Protein AF-A0A967JZ28-F1 (afdb_monomer_lite)

Foldseek 3Di:
DCDDVVQQWDWDWDDDPVDIDIDIDGHPCDHDCNVVCVVVVVDDDDDDDDDD

Structure (mmCIF, N/CA/C/O backbone):
data_AF-A0A967JZ28-F1
#
_entry.id   AF-A0A967JZ28-F1
#
loop_
_atom_site.group_PDB
_atom_site.id
_atom_site.type_symbol
_atom_site.label_atom_id
_atom_site.label_alt_id
_atom_site.label_comp_id
_atom_site.label_asym_id
_atom_site.label_entity_id
_atom_site.label_seq_id
_atom_site.pdbx_PDB_ins_code
_atom_site.Cartn_x
_atom_site.Cartn_y
_atom_site.Cartn_z
_atom_site.occupancy
_atom_site.B_iso_or_equiv
_atom_site.auth_seq_id
_atom_site.auth_comp_id
_atom_site.auth_asym_id
_atom_site.auth_atom_id
_atom_site.pdbx_PDB_model_num
ATOM 1 N N . MET A 1 1 ? -11.416 -7.976 -4.269 1.00 81.12 1 MET A N 1
ATOM 2 C CA . MET A 1 1 ? -10.238 -7.886 -3.381 1.00 81.12 1 MET A CA 1
ATOM 3 C C . MET A 1 1 ? -9.879 -9.288 -2.929 1.00 81.12 1 MET A C 1
ATOM 5 O O . MET A 1 1 ? -10.781 -10.113 -2.845 1.00 81.12 1 MET A O 1
ATOM 9 N N . ILE A 1 2 ? -8.602 -9.554 -2.694 1.00 95.88 2 ILE A N 1
ATOM 10 C CA . ILE A 1 2 ? -8.077 -10.796 -2.124 1.00 95.88 2 ILE A CA 1
ATOM 11 C C . ILE A 1 2 ? -7.812 -10.513 -0.646 1.00 95.88 2 ILE A C 1
ATOM 13 O O . ILE A 1 2 ? -7.249 -9.471 -0.318 1.00 95.88 2 ILE A O 1
ATOM 17 N N . ALA A 1 3 ? -8.268 -11.386 0.247 1.00 96.62 3 ALA A N 1
ATOM 18 C CA . ALA A 1 3 ? -7.938 -11.272 1.662 1.00 96.62 3 ALA A CA 1
ATOM 19 C C . ALA A 1 3 ? -6.549 -11.869 1.907 1.00 96.62 3 ALA A C 1
ATOM 21 O O . ALA A 1 3 ? -6.293 -12.991 1.475 1.00 96.62 3 ALA A O 1
ATOM 22 N N . LEU A 1 4 ? -5.692 -11.138 2.621 1.00 96.00 4 LEU A N 1
ATOM 23 C CA . LEU A 1 4 ? -4.396 -11.597 3.120 1.00 96.00 4 LEU A CA 1
ATOM 24 C C . LEU A 1 4 ? -4.437 -11.541 4.659 1.00 96.00 4 LEU A C 1
ATOM 26 O O . LEU A 1 4 ? -3.995 -10.555 5.252 1.00 96.00 4 LEU A O 1
ATOM 30 N N . PRO A 1 5 ? -5.025 -12.558 5.328 1.00 94.44 5 PRO A N 1
ATOM 31 C CA . PRO A 1 5 ? -5.309 -12.502 6.763 1.00 94.44 5 PRO A CA 1
ATOM 32 C C . PRO A 1 5 ? -4.061 -12.313 7.625 1.00 94.44 5 PRO A C 1
ATOM 34 O O . PRO A 1 5 ? -4.096 -11.535 8.570 1.00 94.44 5 PRO A O 1
ATOM 37 N N . GLU A 1 6 ? -2.945 -12.953 7.265 1.00 95.19 6 GLU A N 1
ATOM 38 C CA . GLU A 1 6 ? -1.673 -12.835 7.997 1.00 95.19 6 GLU A CA 1
ATOM 39 C C . GLU A 1 6 ? -1.123 -11.398 7.996 1.00 95.19 6 GLU A C 1
ATOM 41 O O . GLU A 1 6 ? -0.472 -10.970 8.946 1.00 95.19 6 GLU A O 1
ATOM 46 N N . GLN A 1 7 ? -1.437 -10.621 6.957 1.00 94.12 7 GLN A N 1
ATOM 47 C CA . GLN A 1 7 ? -1.059 -9.213 6.824 1.00 94.12 7 GLN A CA 1
ATOM 48 C C . GLN A 1 7 ? -2.157 -8.249 7.308 1.00 94.12 7 GLN A C 1
ATOM 50 O O . GLN A 1 7 ? -1.967 -7.035 7.266 1.00 94.12 7 GLN A O 1
ATOM 55 N N . HIS A 1 8 ? -3.293 -8.770 7.783 1.00 96.00 8 HIS A N 1
ATOM 56 C CA . HIS A 1 8 ? -4.449 -8.007 8.268 1.00 96.00 8 HIS A CA 1
ATOM 57 C C . HIS A 1 8 ? -5.056 -7.040 7.234 1.00 96.00 8 HIS A C 1
ATOM 59 O O . HIS A 1 8 ? -5.686 -6.043 7.594 1.00 96.00 8 HIS A O 1
ATOM 65 N N . VAL A 1 9 ? -4.908 -7.331 5.937 1.00 97.19 9 VAL A N 1
ATOM 66 C CA . VAL A 1 9 ? -5.403 -6.472 4.849 1.00 97.19 9 VAL A CA 1
ATOM 67 C C . VAL A 1 9 ? -6.161 -7.256 3.782 1.00 97.19 9 VAL A C 1
ATOM 69 O O . VAL A 1 9 ? -5.890 -8.422 3.496 1.00 97.19 9 VAL A O 1
ATOM 72 N N . ARG A 1 10 ? -7.132 -6.592 3.157 1.00 96.94 10 ARG A N 1
ATOM 73 C CA . ARG A 1 10 ? -7.662 -6.944 1.840 1.00 96.94 10 ARG A CA 1
ATOM 74 C C . ARG A 1 10 ? -6.942 -6.092 0.808 1.00 96.94 10 ARG A C 1
ATOM 76 O O . ARG A 1 10 ? -6.848 -4.881 0.976 1.00 96.94 10 ARG A O 1
ATOM 83 N N . VAL A 1 11 ? -6.484 -6.723 -0.266 1.00 97.50 11 VAL A N 1
ATOM 84 C CA . VAL A 1 11 ? -5.777 -6.056 -1.360 1.00 97.50 11 VAL A CA 1
ATOM 85 C C . VAL A 1 11 ? -6.535 -6.196 -2.678 1.00 97.50 11 VAL A C 1
ATOM 87 O O . VAL A 1 11 ? -7.139 -7.231 -2.985 1.00 97.50 11 VAL A O 1
ATOM 90 N N . ARG A 1 12 ? -6.527 -5.149 -3.500 1.00 97.81 12 ARG A N 1
ATOM 91 C CA . ARG A 1 12 ? -6.790 -5.252 -4.938 1.00 97.81 12 ARG A CA 1
ATOM 92 C C . ARG A 1 12 ? -5.574 -4.747 -5.688 1.00 97.81 12 ARG A C 1
ATOM 94 O O . ARG A 1 12 ? -5.177 -3.605 -5.510 1.00 97.81 12 ARG A O 1
ATOM 101 N N . PHE A 1 13 ? -5.069 -5.587 -6.571 1.00 97.19 13 PHE A N 1
ATOM 102 C CA . PHE A 1 13 ? -4.010 -5.223 -7.489 1.00 97.19 13 PHE A CA 1
ATOM 103 C C . PHE A 1 13 ? -4.589 -4.566 -8.742 1.00 97.19 13 PHE A C 1
ATOM 105 O O . PHE A 1 13 ? -5.598 -5.036 -9.283 1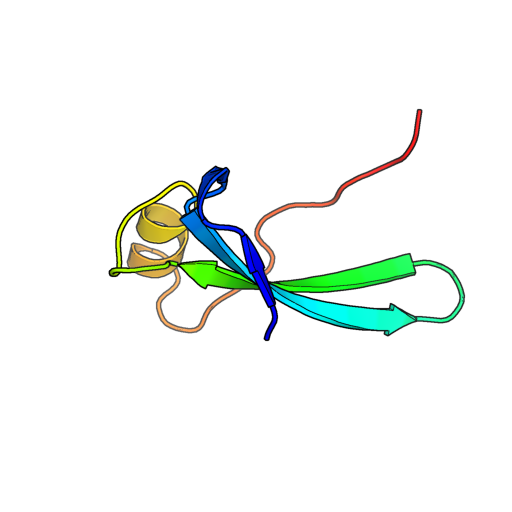.00 97.19 13 PHE A O 1
ATOM 112 N N . LEU A 1 14 ? -3.960 -3.476 -9.169 1.00 97.69 14 LEU A N 1
ATOM 113 C CA . LEU A 1 14 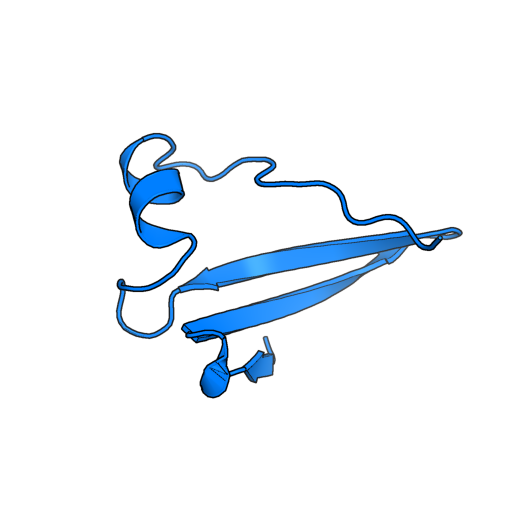? -4.158 -2.847 -10.467 1.00 97.69 14 LEU A CA 1
ATOM 114 C C . LEU A 1 14 ? -2.827 -2.876 -11.209 1.00 97.69 14 LEU A C 1
ATOM 116 O O . LEU A 1 14 ? -1.847 -2.292 -10.745 1.00 97.69 14 LEU A O 1
ATOM 120 N N . ASP A 1 15 ? -2.807 -3.543 -12.354 1.00 97.44 15 ASP A N 1
ATOM 121 C CA . ASP A 1 15 ? -1.602 -3.644 -13.166 1.00 97.44 15 ASP A CA 1
ATOM 122 C C . ASP A 1 15 ? -1.392 -2.354 -13.968 1.00 97.44 15 ASP A C 1
ATOM 124 O O . ASP A 1 15 ? -2.309 -1.842 -14.618 1.00 97.44 15 ASP A O 1
ATOM 128 N N . ALA A 1 16 ? -0.170 -1.830 -13.921 1.00 95.38 16 ALA A N 1
ATOM 129 C CA . ALA A 1 16 ? 0.322 -0.758 -14.774 1.00 95.38 16 ALA A CA 1
ATOM 130 C C . ALA A 1 16 ? 1.450 -1.307 -15.671 1.00 95.38 16 ALA A C 1
ATOM 132 O O . ALA A 1 16 ? 1.974 -2.388 -15.405 1.00 95.38 16 ALA A O 1
ATOM 133 N N . PRO A 1 17 ? 1.862 -0.599 -16.740 1.00 97.25 17 PRO A N 1
ATOM 134 C CA . PRO A 1 17 ? 2.836 -1.139 -17.694 1.00 97.25 17 PRO A CA 1
ATOM 135 C C . PRO A 1 17 ? 4.183 -1.577 -17.097 1.00 97.25 17 PRO A C 1
ATOM 137 O O . PRO A 1 17 ? 4.855 -2.425 -17.673 1.00 97.25 17 PRO A O 1
ATOM 140 N N . ASN A 1 18 ? 4.598 -0.987 -15.976 1.00 96.44 18 ASN A N 1
ATOM 141 C CA . ASN A 1 18 ? 5.906 -1.204 -15.356 1.00 96.44 18 ASN A CA 1
ATOM 142 C C . ASN A 1 18 ? 5.848 -1.336 -13.824 1.00 96.44 18 ASN A C 1
ATOM 144 O O . ASN A 1 18 ? 6.884 -1.260 -13.168 1.00 96.44 18 ASN A O 1
ATOM 148 N N . SER A 1 19 ? 4.653 -1.454 -13.249 1.00 97.12 19 SER A N 1
ATOM 149 C CA . SER A 1 19 ? 4.449 -1.515 -11.802 1.00 97.12 19 SER A CA 1
ATOM 150 C C . SER A 1 19 ? 3.054 -2.038 -11.471 1.00 97.12 19 SER A C 1
ATOM 152 O O . SER A 1 19 ? 2.238 -2.301 -12.356 1.00 97.12 19 SER A O 1
ATOM 154 N N . GLN A 1 20 ? 2.768 -2.160 -10.180 1.00 97.25 20 GLN A N 1
ATOM 155 C CA . GLN A 1 20 ? 1.454 -2.517 -9.678 1.00 97.25 20 GLN A CA 1
ATOM 156 C C . GLN A 1 20 ? 1.020 -1.510 -8.615 1.00 97.25 20 GLN A C 1
ATOM 158 O O . GLN A 1 20 ? 1.833 -1.034 -7.823 1.00 97.25 20 GLN A O 1
ATOM 163 N N . ILE A 1 21 ? -0.268 -1.172 -8.607 1.00 97.81 21 ILE A N 1
ATOM 164 C CA . ILE A 1 21 ? -0.881 -0.398 -7.528 1.00 97.81 21 ILE A CA 1
ATOM 165 C C . IL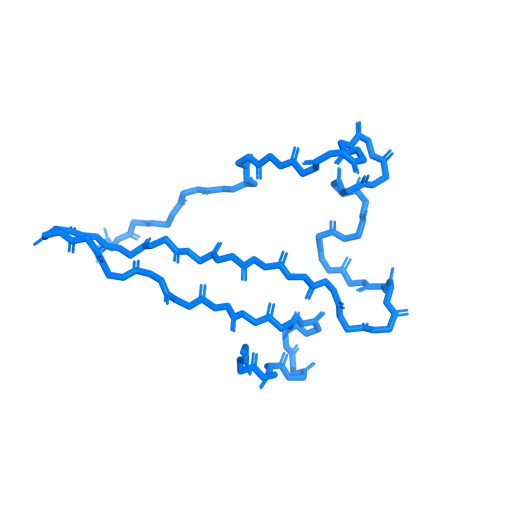E A 1 21 ? -1.659 -1.362 -6.641 1.00 97.81 21 ILE A C 1
ATOM 167 O O . ILE A 1 21 ? -2.570 -2.053 -7.102 1.00 97.81 21 ILE A O 1
ATOM 171 N N . GLU A 1 22 ? -1.328 -1.360 -5.356 1.00 97.94 22 GLU A N 1
ATOM 172 C CA . GLU A 1 22 ? -2.054 -2.098 -4.330 1.00 97.94 22 GLU A CA 1
ATOM 173 C C . GLU A 1 22 ? -3.063 -1.182 -3.637 1.00 97.94 22 GLU A C 1
ATOM 175 O O . GLU A 1 22 ? -2.704 -0.252 -2.914 1.00 97.94 22 GLU A O 1
ATOM 180 N N . LEU A 1 23 ? -4.353 -1.443 -3.847 1.00 97.56 23 LEU A N 1
ATOM 181 C CA . LEU A 1 23 ? -5.414 -0.823 -3.060 1.00 97.56 23 LEU A CA 1
ATOM 182 C C . LEU A 1 23 ? -5.637 -1.658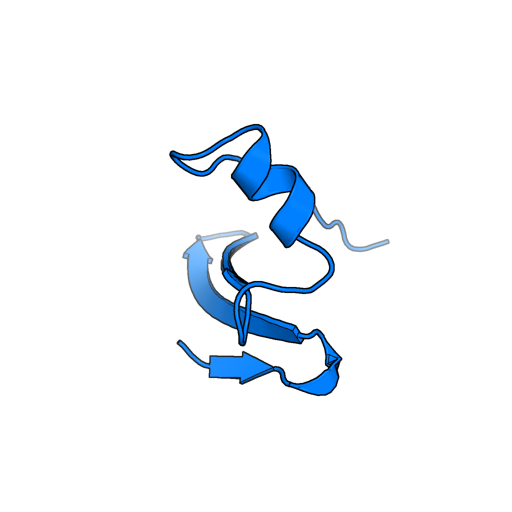 -1.803 1.00 97.56 23 LEU A C 1
ATOM 184 O O . LEU A 1 23 ? -6.098 -2.797 -1.899 1.00 97.56 23 LEU A O 1
ATOM 188 N N . LEU A 1 24 ? -5.312 -1.087 -0.645 1.00 97.06 24 LEU A N 1
ATOM 189 C CA . LEU A 1 24 ? -5.360 -1.770 0.644 1.00 97.06 24 LEU A CA 1
ATOM 190 C C . LEU A 1 24 ? -6.527 -1.275 1.503 1.00 97.06 24 LEU A C 1
ATOM 192 O O . LEU A 1 24 ? -6.776 -0.076 1.610 1.00 97.06 24 LEU A O 1
ATOM 196 N N . GLU A 1 25 ? -7.198 -2.209 2.168 1.00 95.69 25 GLU A N 1
ATOM 197 C CA . GLU A 1 25 ? -8.221 -1.951 3.182 1.00 95.69 25 GLU A CA 1
ATOM 198 C C . GLU A 1 25 ? -7.985 -2.880 4.388 1.00 95.69 25 GLU A C 1
ATOM 200 O O . GLU A 1 25 ? -7.727 -4.070 4.183 1.00 95.69 25 GLU A O 1
ATOM 205 N N . PRO A 1 26 ? -8.077 -2.401 5.643 1.00 96.12 26 PRO A N 1
ATOM 206 C CA . PRO A 1 26 ? -7.901 -3.258 6.812 1.00 96.12 26 PRO A CA 1
ATOM 207 C C . PRO A 1 26 ? -8.989 -4.340 6.903 1.00 96.12 26 PRO A C 1
ATOM 209 O O . PRO A 1 26 ? -10.150 -4.147 6.518 1.00 96.12 26 PRO A O 1
ATOM 212 N N . ILE A 1 27 ? -8.620 -5.501 7.443 1.00 95.94 27 ILE A N 1
ATOM 213 C CA . ILE A 1 27 ? -9.572 -6.538 7.853 1.00 95.94 27 ILE A CA 1
ATOM 214 C C . ILE A 1 27 ? -9.957 -6.273 9.308 1.00 95.94 27 ILE A C 1
ATOM 216 O O . ILE A 1 27 ? -9.095 -6.180 10.172 1.00 95.94 27 ILE A O 1
ATOM 220 N N . GLY A 1 28 ? -11.256 -6.146 9.587 1.00 90.81 28 GLY A N 1
ATOM 221 C CA . GLY A 1 28 ? -11.749 -5.924 10.953 1.00 90.81 28 GLY A CA 1
ATOM 222 C C . GLY A 1 28 ? -11.507 -4.517 11.513 1.00 90.81 28 GLY A C 1
ATOM 223 O O . GLY A 1 28 ? -11.779 -4.291 12.682 1.00 90.81 28 GLY A O 1
ATOM 224 N N . GLY A 1 29 ? -11.031 -3.568 10.697 1.00 87.44 29 GLY A N 1
ATOM 225 C CA . GLY A 1 29 ? -10.795 -2.178 11.116 1.00 87.44 29 GLY A CA 1
ATOM 226 C C . GLY A 1 29 ? -9.511 -1.954 11.924 1.00 87.44 29 GLY A C 1
ATOM 227 O O . GLY A 1 29 ? -9.197 -0.814 12.245 1.00 87.44 29 GLY A O 1
ATOM 228 N N . GLU A 1 30 ? -8.746 -3.009 12.195 1.00 87.94 30 GLU A N 1
ATOM 229 C CA . GLU A 1 30 ? -7.452 -2.954 12.877 1.00 87.94 30 GLU A CA 1
ATOM 230 C C . GLU A 1 30 ? -6.307 -3.287 11.901 1.00 87.94 30 GLU A C 1
ATOM 232 O O . GLU A 1 30 ? -6.532 -3.613 10.733 1.00 87.94 30 GLU A O 1
ATOM 237 N N . GLY A 1 31 ? -5.058 -3.187 12.363 1.00 89.94 31 GLY A N 1
ATOM 238 C CA . GLY A 1 31 ? -3.882 -3.618 11.602 1.00 89.94 31 GLY A CA 1
ATOM 239 C C . GLY A 1 31 ? -2.966 -2.485 11.118 1.00 89.94 31 GLY A C 1
ATOM 240 O O . GLY A 1 31 ? -3.108 -1.329 11.528 1.00 89.94 31 GLY A O 1
ATOM 241 N N . PRO A 1 32 ? -1.987 -2.804 10.251 1.00 92.38 32 PRO A N 1
ATOM 242 C CA . PRO A 1 32 ? -0.821 -1.951 9.997 1.00 92.38 32 PRO A CA 1
ATOM 243 C C . PRO A 1 32 ? -1.156 -0.609 9.336 1.00 92.38 32 PRO A C 1
ATOM 245 O O . PRO A 1 32 ? -0.425 0.360 9.518 1.00 92.38 32 PRO A O 1
ATOM 248 N N . ILE A 1 33 ? -2.269 -0.532 8.601 1.00 95.75 33 ILE A N 1
ATOM 249 C CA . ILE A 1 33 ? -2.709 0.687 7.906 1.00 95.75 33 ILE A CA 1
ATOM 250 C C . ILE A 1 33 ? -3.857 1.419 8.618 1.00 95.75 33 ILE A C 1
ATOM 252 O O . ILE A 1 33 ? -4.270 2.483 8.161 1.00 95.75 33 ILE A O 1
ATOM 256 N N . ALA A 1 34 ? -4.374 0.892 9.736 1.00 95.12 34 ALA A N 1
ATOM 257 C CA . ALA A 1 34 ? -5.533 1.470 10.425 1.00 95.12 34 ALA A CA 1
ATOM 258 C C . ALA A 1 34 ? -5.247 2.900 10.917 1.00 95.12 34 ALA A C 1
ATOM 260 O O . ALA A 1 34 ? -5.963 3.838 10.570 1.00 95.12 34 ALA A O 1
ATOM 261 N N . LYS A 1 35 ? -4.112 3.101 11.600 1.00 94.75 35 LYS A N 1
ATOM 262 C CA . LYS A 1 35 ? -3.671 4.423 12.081 1.00 94.75 35 LYS A CA 1
ATOM 263 C C . LYS A 1 35 ? -3.435 5.435 10.948 1.00 94.75 35 LYS A C 1
ATOM 265 O O . LYS A 1 35 ? -3.638 6.640 11.115 1.00 94.75 35 LYS A O 1
ATOM 270 N N . PHE A 1 36 ? -3.003 4.964 9.776 1.00 97.19 36 PHE A N 1
ATOM 271 C CA . PHE A 1 36 ? -2.866 5.828 8.603 1.00 97.19 36 PHE A CA 1
ATOM 272 C C . PHE A 1 36 ? -4.236 6.349 8.150 1.00 97.19 36 PHE A C 1
ATOM 274 O O . PHE A 1 36 ? -4.383 7.545 7.913 1.00 97.19 36 PHE A O 1
ATOM 281 N N . LEU A 1 37 ? -5.252 5.484 8.103 1.00 96.88 37 LEU A N 1
ATOM 282 C CA . LEU A 1 37 ? -6.613 5.861 7.715 1.00 96.88 37 LEU A CA 1
ATOM 283 C C . LEU A 1 37 ? -7.320 6.742 8.756 1.00 96.88 37 LEU A C 1
ATOM 285 O O . LEU A 1 37 ? -8.113 7.594 8.372 1.00 96.88 37 LEU A O 1
ATOM 289 N N . GLU A 1 38 ? -7.000 6.615 10.047 1.00 95.44 38 GLU A N 1
ATOM 290 C CA . GLU A 1 38 ? -7.493 7.541 11.083 1.00 95.44 38 GLU A CA 1
ATOM 291 C C . GLU A 1 38 ? -7.061 8.990 10.811 1.00 95.44 38 GLU A C 1
ATOM 293 O O . GLU A 1 38 ? -7.851 9.924 10.946 1.00 95.44 38 GLU A O 1
ATOM 298 N N . SER A 1 39 ? -5.805 9.179 10.397 1.00 96.62 39 SER A N 1
ATOM 299 C CA . SER A 1 39 ? -5.249 10.495 10.045 1.00 96.62 39 SER A CA 1
ATOM 300 C C . SER A 1 39 ? -5.596 10.939 8.619 1.00 96.62 39 SER A C 1
ATOM 302 O O . SER A 1 39 ? -5.645 12.137 8.343 1.00 96.62 39 SER A O 1
ATOM 304 N N . HIS A 1 40 ? -5.887 9.989 7.726 1.00 97.38 40 HIS A N 1
ATOM 305 C CA . HIS A 1 40 ? -6.231 10.216 6.323 1.00 97.38 40 HIS A CA 1
ATOM 306 C C . HIS A 1 40 ? -7.558 9.516 5.981 1.00 97.38 40 HIS A C 1
ATOM 308 O O . HIS A 1 40 ? -7.570 8.534 5.234 1.00 97.38 40 HIS A O 1
ATOM 314 N N . PRO A 1 41 ? -8.708 10.024 6.467 1.00 95.44 41 PRO A N 1
ATOM 315 C CA . PRO A 1 41 ? -10.000 9.330 6.369 1.00 95.44 41 PRO A CA 1
ATOM 316 C C . PRO A 1 41 ? -10.525 9.161 4.936 1.00 95.44 41 PRO A C 1
ATOM 318 O O . PRO A 1 41 ? -11.474 8.420 4.703 1.00 95.44 41 PRO A O 1
ATOM 321 N N . LYS A 1 42 ? -9.923 9.849 3.959 1.00 97.00 42 LYS A N 1
ATOM 322 C CA . LYS A 1 42 ? -10.232 9.709 2.526 1.00 97.00 42 LYS A CA 1
ATOM 323 C C . LYS A 1 42 ? -9.267 8.765 1.792 1.00 97.00 42 LYS A C 1
ATOM 325 O O . LYS A 1 42 ? -9.349 8.654 0.572 1.00 97.00 42 LYS A O 1
ATOM 330 N N . GLY A 1 43 ? -8.362 8.109 2.517 1.00 96.94 43 GLY A N 1
ATOM 331 C CA . GLY A 1 43 ? -7.255 7.340 1.958 1.00 96.94 43 GLY A CA 1
ATOM 332 C C . GLY A 1 43 ? -6.085 8.217 1.503 1.00 96.94 43 GLY A C 1
ATOM 333 O O . GLY A 1 43 ? -6.086 9.438 1.669 1.00 96.94 43 GLY A O 1
ATOM 334 N N . GLY A 1 44 ? -5.069 7.572 0.930 1.00 97.44 44 GLY A N 1
ATOM 335 C CA . GLY A 1 44 ? -3.856 8.223 0.441 1.00 97.44 44 GLY A CA 1
ATOM 336 C C . GLY A 1 44 ? -2.783 7.215 0.028 1.00 97.44 44 GLY A C 1
ATOM 337 O O . GLY A 1 44 ? -2.976 6.006 0.146 1.00 97.44 44 GLY A O 1
ATOM 338 N N . GLN A 1 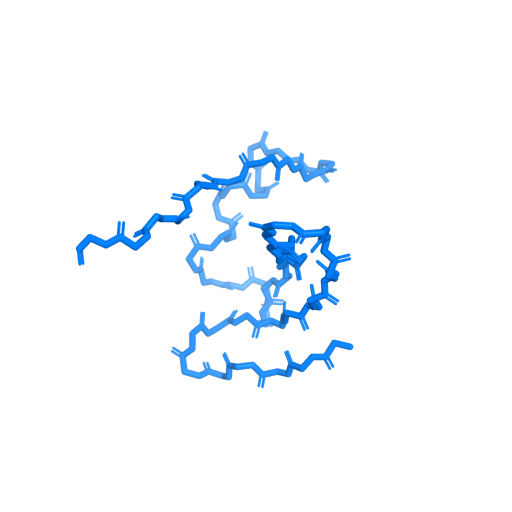45 ? -1.647 7.718 -0.454 1.00 97.50 45 GLN A N 1
ATOM 339 C CA . GLN A 1 45 ? -0.466 6.893 -0.720 1.00 97.50 45 GLN A CA 1
ATOM 340 C C . GLN A 1 45 ? 0.228 6.565 0.606 1.00 97.50 45 GLN A C 1
ATOM 342 O O . GLN A 1 45 ? 0.620 7.474 1.333 1.00 97.50 45 GLN A O 1
ATOM 347 N N . HIS A 1 46 ? 0.352 5.275 0.925 1.00 97.12 46 HIS A N 1
ATOM 348 C CA . HIS A 1 46 ? 0.899 4.816 2.206 1.00 97.12 46 HIS A CA 1
ATOM 349 C C . HIS A 1 46 ? 2.408 4.533 2.138 1.00 97.12 46 HIS A C 1
ATOM 351 O O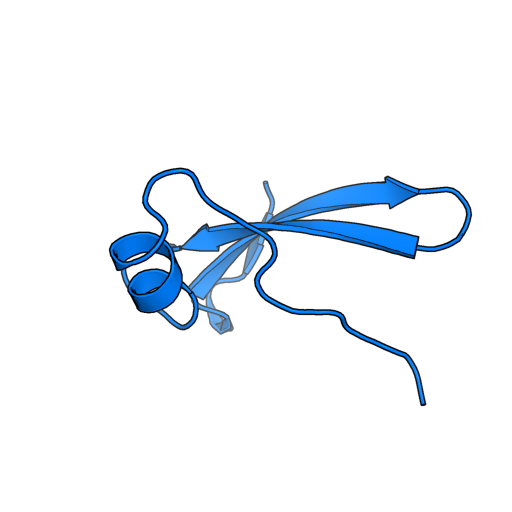 . HIS A 1 46 ? 3.154 4.954 3.017 1.00 97.12 46 HIS A O 1
ATOM 357 N N . HIS A 1 47 ? 2.870 3.844 1.093 1.00 96.94 47 HIS A N 1
ATOM 358 C CA . HIS A 1 47 ? 4.289 3.592 0.841 1.00 96.94 47 HIS A CA 1
ATOM 359 C C . HIS A 1 47 ? 4.543 3.291 -0.641 1.00 96.94 47 HIS A C 1
ATOM 361 O O . HIS A 1 47 ? 3.607 3.172 -1.433 1.00 96.94 47 HIS A O 1
ATOM 367 N N . LEU A 1 48 ? 5.823 3.148 -0.987 1.00 97.00 48 LEU A N 1
ATOM 368 C CA . LEU A 1 48 ? 6.311 2.612 -2.255 1.00 97.00 48 LEU A CA 1
ATOM 369 C C . LEU A 1 48 ? 7.199 1.404 -1.951 1.00 97.00 48 LEU A C 1
ATOM 371 O O . LEU A 1 48 ? 7.993 1.450 -1.010 1.00 97.00 48 LEU A O 1
ATOM 375 N N . ALA A 1 49 ? 7.055 0.342 -2.736 1.00 96.94 49 ALA A N 1
ATOM 376 C CA . ALA A 1 49 ? 7.887 -0.851 -2.655 1.00 96.94 49 ALA A CA 1
ATOM 377 C C . ALA A 1 49 ? 8.790 -0.922 -3.893 1.00 96.94 49 ALA A C 1
ATOM 379 O O . ALA A 1 49 ? 8.333 -0.677 -5.009 1.00 96.94 49 ALA A O 1
ATOM 380 N N . PHE A 1 50 ? 10.066 -1.240 -3.683 1.00 97.25 50 PHE A N 1
ATOM 381 C CA . PHE A 1 50 ? 11.071 -1.366 -4.736 1.00 97.25 50 PHE A CA 1
ATOM 382 C C . PHE A 1 50 ? 11.769 -2.718 -4.609 1.00 97.25 50 PHE A C 1
ATOM 384 O O . PHE A 1 50 ? 12.069 -3.155 -3.496 1.00 97.25 50 PHE A O 1
ATOM 391 N N . GLU A 1 51 ? 12.037 -3.356 -5.744 1.00 95.31 51 GLU A N 1
ATOM 392 C CA . GLU A 1 51 ? 12.959 -4.490 -5.816 1.00 95.31 51 GLU A CA 1
ATOM 393 C C . GLU A 1 51 ? 14.400 -4.002 -5.592 1.00 95.31 51 GLU A C 1
ATOM 395 O O . GLU A 1 51 ? 14.735 -2.867 -5.953 1.00 95.31 51 GLU A O 1
ATOM 400 N N . VAL A 1 52 ? 15.241 -4.847 -4.988 1.00 92.56 52 VAL A N 1
ATOM 401 C CA . VAL A 1 52 ? 16.662 -4.573 -4.706 1.00 92.56 52 VAL A CA 1
ATOM 402 C C . VAL A 1 52 ? 17.550 -5.736 -5.114 1.00 92.56 52 VAL A C 1
ATOM 404 O O . VAL A 1 52 ? 17.080 -6.893 -5.026 1.00 92.56 52 VAL A O 1
#

Sequence (52 aa):
MIALPEQHVRVRFLDAPNSQIELLEPIGGEGPIAKFLESHPKGGQHHLAFEV

pLDDT: mean 95.53, std 3.08, range [81.12, 97.94]

Radius of gyration: 11.75 Å; chains: 1; bounding box: 28×23×31 Å

Secondary structure (DSSP, 8-state):
-EEEGGGTEEEEEEEETTEEEEEEEESTT-STTHHHHHH-TT----------